Protein AF-A0A2G6QPA7-F1 (afdb_monomer_lite)

Radius of gyration: 35.83 Å; chains: 1; bounding box: 63×18×98 Å

Structure (mmCIF, N/CA/C/O backbone):
data_AF-A0A2G6QPA7-F1
#
_entry.id   AF-A0A2G6QPA7-F1
#
loop_
_atom_site.group_PDB
_atom_site.id
_atom_site.type_symbol
_atom_site.label_atom_id
_atom_site.label_alt_id
_atom_site.label_comp_id
_atom_site.label_asym_id
_atom_site.label_entity_id
_atom_site.label_seq_id
_atom_site.pdbx_PDB_ins_code
_atom_site.Cartn_x
_atom_site.Cartn_y
_atom_site.Cartn_z
_atom_site.occupancy
_atom_site.B_iso_or_equiv
_atom_site.auth_seq_id
_atom_site.auth_comp_id
_atom_site.auth_asym_id
_atom_site.auth_atom_id
_atom_site.pdbx_PDB_model_num
ATOM 1 N N . ASN A 1 1 ? 39.231 0.959 -60.968 1.00 66.06 1 ASN A N 1
ATOM 2 C CA . ASN A 1 1 ? 37.966 0.562 -61.627 1.00 66.06 1 ASN A CA 1
ATOM 3 C C . ASN A 1 1 ? 36.828 1.269 -60.895 1.00 66.06 1 ASN A C 1
ATOM 5 O O . ASN A 1 1 ? 36.212 0.696 -60.009 1.00 66.06 1 ASN A O 1
ATOM 9 N N . THR A 1 2 ? 36.615 2.545 -61.213 1.00 75.94 2 THR A N 1
ATOM 10 C CA . THR A 1 2 ? 35.846 3.532 -60.425 1.00 75.94 2 THR A CA 1
ATOM 11 C C . THR A 1 2 ? 34.369 3.171 -60.241 1.00 75.94 2 THR A C 1
ATOM 13 O O . THR A 1 2 ? 33.822 3.356 -59.159 1.00 75.94 2 THR A O 1
ATOM 16 N N . LYS A 1 3 ? 33.739 2.548 -61.247 1.00 79.75 3 LYS A N 1
ATOM 17 C CA . LYS A 1 3 ? 32.344 2.072 -61.156 1.00 79.75 3 LYS A CA 1
ATOM 18 C C . LYS A 1 3 ? 32.145 0.981 -60.098 1.00 79.75 3 LYS A C 1
ATOM 20 O O . LYS A 1 3 ? 31.093 0.917 -59.468 1.00 79.75 3 LYS A O 1
ATOM 25 N N . LYS A 1 4 ? 33.144 0.110 -59.898 1.00 81.50 4 LYS A N 1
ATOM 26 C CA . LYS A 1 4 ? 33.076 -0.960 -58.889 1.00 81.50 4 LYS A CA 1
ATOM 27 C C . LYS A 1 4 ? 33.113 -0.379 -57.472 1.00 81.50 4 LYS A C 1
ATOM 29 O O . LYS A 1 4 ? 32.382 -0.847 -56.605 1.00 81.50 4 LYS A O 1
ATOM 34 N N . ASP A 1 5 ? 33.906 0.670 -57.269 1.00 85.44 5 ASP A N 1
ATOM 35 C CA . ASP A 1 5 ? 34.021 1.364 -55.984 1.00 85.44 5 ASP A CA 1
ATOM 36 C C . ASP A 1 5 ? 32.749 2.166 -55.652 1.00 85.44 5 ASP A C 1
ATOM 38 O O . AS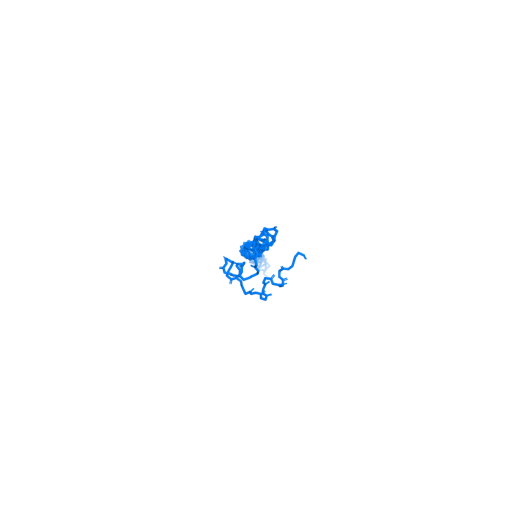P A 1 5 ? 32.285 2.148 -54.512 1.00 85.44 5 ASP A O 1
ATOM 42 N N . GLU A 1 6 ? 32.123 2.804 -56.647 1.00 89.81 6 GLU A N 1
ATOM 43 C CA . GLU A 1 6 ? 30.828 3.489 -56.495 1.00 89.81 6 GLU A CA 1
ATOM 44 C C . GLU A 1 6 ? 29.676 2.535 -56.155 1.00 89.81 6 GLU A C 1
ATOM 46 O O . GLU A 1 6 ? 28.847 2.845 -55.297 1.00 89.81 6 GLU A O 1
ATOM 51 N N . ASN A 1 7 ? 29.616 1.364 -56.794 1.00 91.75 7 ASN A N 1
ATOM 52 C CA . ASN A 1 7 ? 28.594 0.360 -56.487 1.00 91.75 7 ASN A CA 1
ATOM 53 C C . ASN A 1 7 ? 28.740 -0.163 -55.058 1.00 91.75 7 ASN A C 1
ATOM 55 O O . ASN A 1 7 ? 27.758 -0.208 -54.322 1.00 91.75 7 ASN A O 1
ATOM 59 N N . ARG A 1 8 ? 29.974 -0.438 -54.630 1.00 91.06 8 ARG A N 1
ATOM 60 C CA . ARG A 1 8 ? 30.251 -0.879 -53.263 1.00 91.06 8 ARG A CA 1
ATOM 61 C C . ARG 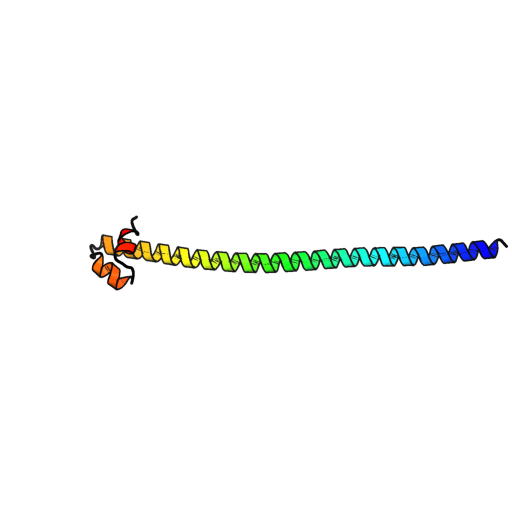A 1 8 ? 29.860 0.186 -52.230 1.00 91.06 8 ARG A C 1
ATOM 63 O O . ARG A 1 8 ? 29.290 -0.142 -51.197 1.00 91.06 8 ARG A O 1
ATOM 70 N N . ARG A 1 9 ? 30.099 1.474 -52.515 1.00 92.12 9 ARG A N 1
ATOM 71 C CA . ARG A 1 9 ? 29.625 2.588 -51.667 1.00 92.12 9 ARG A CA 1
ATOM 72 C C . ARG A 1 9 ? 28.099 2.640 -51.570 1.00 92.12 9 ARG A C 1
ATOM 74 O O . ARG A 1 9 ? 27.584 2.869 -50.481 1.00 92.12 9 ARG A O 1
ATOM 81 N N . ARG A 1 10 ? 27.380 2.426 -52.677 1.00 92.62 10 ARG A N 1
ATOM 82 C CA . ARG A 1 10 ? 25.907 2.380 -52.678 1.00 92.62 10 ARG A CA 1
ATOM 83 C C . ARG A 1 10 ? 25.362 1.214 -51.862 1.00 92.62 10 ARG A C 1
ATOM 85 O O . ARG A 1 10 ? 24.447 1.425 -51.075 1.00 92.62 10 ARG A O 1
ATOM 92 N N . GLU A 1 11 ? 25.953 0.032 -51.998 1.00 92.19 11 GLU A N 1
ATOM 93 C CA . GLU A 1 11 ? 25.589 -1.138 -51.189 1.00 92.19 11 GLU A CA 1
ATOM 94 C C . GLU A 1 11 ? 25.816 -0.883 -49.694 1.00 92.19 11 GLU A C 1
ATOM 96 O O . GLU A 1 11 ? 24.917 -1.128 -48.893 1.00 92.19 11 GLU A O 1
ATOM 101 N N . TYR A 1 12 ? 26.963 -0.306 -49.315 1.00 92.50 12 TYR A N 1
ATOM 102 C CA . TYR A 1 12 ? 27.220 0.069 -47.921 1.00 92.50 12 TYR A CA 1
ATOM 103 C C . TYR A 1 12 ? 26.219 1.099 -47.388 1.00 92.50 12 TYR A C 1
ATOM 105 O O . TYR A 1 12 ? 25.739 0.949 -46.268 1.00 92.50 12 TYR A O 1
ATOM 113 N N . MET A 1 13 ? 25.888 2.130 -48.173 1.00 94.00 13 MET A N 1
ATOM 114 C CA . MET A 1 13 ? 24.897 3.134 -47.766 1.00 94.00 13 MET A CA 1
ATOM 115 C C . MET A 1 13 ? 23.508 2.519 -47.575 1.00 94.00 13 MET A C 1
ATOM 117 O O . MET A 1 13 ? 22.835 2.855 -46.607 1.00 94.00 13 MET A O 1
ATOM 121 N N . LEU A 1 14 ? 23.106 1.597 -48.453 1.00 94.81 14 LEU A N 1
ATOM 122 C CA . LEU A 1 14 ? 21.819 0.910 -48.362 1.00 94.81 14 LEU A CA 1
ATOM 123 C C . LEU A 1 14 ? 21.738 0.001 -47.125 1.00 94.81 14 LEU A C 1
ATOM 125 O O . LEU A 1 14 ? 20.749 0.028 -46.397 1.00 94.81 14 LEU A O 1
ATOM 129 N N . ILE A 1 15 ? 22.786 -0.783 -46.857 1.00 94.31 15 ILE A N 1
ATOM 130 C CA . ILE A 1 15 ? 22.848 -1.624 -45.651 1.00 94.31 15 ILE A CA 1
ATOM 131 C C . ILE A 1 15 ? 22.805 -0.742 -44.399 1.00 94.31 15 ILE A C 1
ATOM 133 O O . ILE A 1 15 ? 22.010 -0.990 -43.496 1.00 9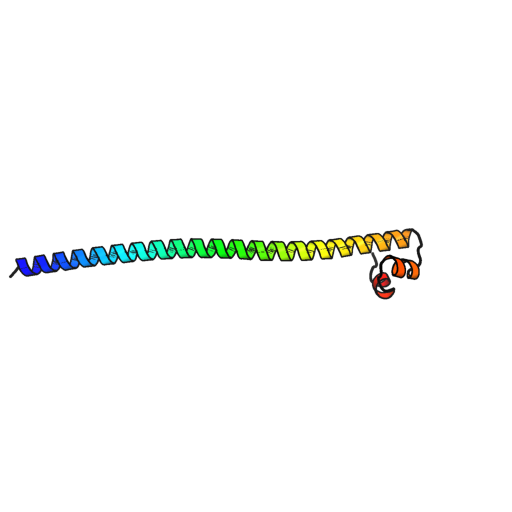4.31 15 ILE A O 1
ATOM 137 N N . SER A 1 16 ? 23.588 0.339 -44.378 1.00 94.19 16 SER A N 1
ATOM 138 C CA . SER A 1 16 ? 23.626 1.266 -43.246 1.00 94.19 16 SER A CA 1
ATOM 139 C C . SER A 1 16 ? 22.283 1.965 -43.001 1.00 94.19 16 SER A C 1
ATOM 141 O O . SER A 1 16 ? 21.918 2.172 -41.843 1.00 94.19 16 SER A O 1
ATOM 143 N N . SER A 1 17 ? 21.514 2.293 -44.050 1.00 95.00 17 SER A N 1
ATOM 144 C CA . SER A 1 17 ? 20.166 2.847 -43.871 1.00 95.00 17 SER A CA 1
ATOM 145 C C . SER A 1 17 ? 19.211 1.835 -43.245 1.00 95.00 17 SER A C 1
ATOM 147 O O . SER A 1 17 ? 18.509 2.184 -42.300 1.00 95.00 17 SER A O 1
ATOM 149 N N . PHE A 1 18 ? 19.239 0.574 -43.689 1.00 95.56 18 PHE A N 1
ATOM 150 C CA . PHE A 1 18 ? 18.407 -0.472 -43.087 1.00 95.56 18 PHE A CA 1
ATOM 151 C C . PHE A 1 18 ? 18.770 -0.731 -41.621 1.00 95.56 18 PHE A C 1
ATOM 153 O O . PHE A 1 18 ? 17.880 -0.878 -40.787 1.00 95.56 18 PHE A O 1
ATOM 160 N N . GLU A 1 19 ? 20.062 -0.747 -41.284 1.00 94.56 19 GLU A N 1
ATOM 161 C CA . GLU A 1 19 ? 20.518 -0.885 -39.895 1.00 94.56 19 GLU A CA 1
ATOM 162 C C . GLU A 1 19 ? 20.062 0.290 -39.020 1.00 94.56 19 GLU A C 1
ATOM 164 O O . GLU A 1 19 ? 19.647 0.088 -37.875 1.00 94.56 19 GLU A O 1
ATOM 169 N N . MET A 1 20 ? 20.112 1.518 -39.547 1.00 94.69 20 MET A N 1
ATOM 170 C CA . MET A 1 20 ? 19.617 2.700 -38.839 1.00 94.69 20 MET A CA 1
ATOM 171 C C . MET A 1 20 ? 18.109 2.643 -38.603 1.00 94.69 20 MET A C 1
ATOM 173 O O . MET A 1 20 ? 17.676 2.928 -37.483 1.00 94.69 20 MET A O 1
ATOM 177 N N . ASP A 1 21 ? 17.328 2.257 -39.609 1.00 96.38 21 ASP A N 1
ATOM 178 C CA . ASP A 1 21 ? 15.873 2.142 -39.491 1.00 96.38 21 ASP A CA 1
ATOM 179 C C . ASP A 1 21 ? 15.490 1.042 -38.497 1.00 96.38 21 ASP A C 1
ATOM 181 O O . ASP A 1 21 ? 14.753 1.303 -37.547 1.00 96.38 21 ASP A O 1
ATOM 185 N N . ALA A 1 22 ? 16.096 -0.144 -38.609 1.00 96.19 22 ALA A N 1
ATOM 186 C CA . ALA A 1 22 ? 15.869 -1.242 -37.670 1.00 96.19 22 ALA A CA 1
ATOM 187 C C . ALA A 1 22 ? 16.240 -0.856 -36.229 1.00 96.19 22 ALA A C 1
ATOM 189 O O . ALA A 1 22 ? 15.507 -1.161 -35.285 1.00 96.19 22 ALA A O 1
ATOM 190 N N . LYS A 1 23 ? 17.355 -0.139 -36.034 1.00 96.75 23 LYS A N 1
ATOM 191 C CA . LYS A 1 23 ? 17.749 0.368 -34.713 1.00 96.75 23 LYS A CA 1
ATOM 192 C C . LYS A 1 23 ? 16.748 1.393 -34.187 1.00 96.75 23 LYS A C 1
ATOM 194 O O . LYS A 1 23 ? 16.419 1.373 -33.000 1.00 96.75 23 LYS A O 1
ATOM 199 N N . ARG A 1 24 ? 16.278 2.300 -35.042 1.00 96.62 24 ARG A N 1
ATOM 200 C CA . ARG A 1 24 ? 15.295 3.323 -34.675 1.00 96.62 24 ARG A CA 1
ATOM 201 C C . ARG A 1 24 ? 13.972 2.688 -34.260 1.00 96.62 24 ARG A C 1
ATOM 203 O O . ARG A 1 24 ? 13.425 3.081 -33.228 1.00 96.62 24 ARG A O 1
ATOM 210 N N . ASP A 1 25 ? 13.499 1.710 -35.019 1.00 97.00 25 ASP A N 1
ATOM 211 C CA . ASP A 1 25 ? 12.263 0.989 -34.728 1.00 97.00 25 ASP A CA 1
ATOM 212 C C . ASP A 1 25 ? 12.401 0.165 -33.449 1.00 97.00 25 ASP A C 1
ATOM 214 O O . ASP A 1 25 ? 11.567 0.298 -32.554 1.00 97.00 25 ASP A O 1
ATOM 218 N N . GLY A 1 26 ? 13.514 -0.552 -33.273 1.00 97.81 26 GLY A N 1
ATOM 219 C CA . GLY A 1 26 ? 13.792 -1.291 -32.040 1.00 97.81 26 GLY A CA 1
ATOM 220 C C . GLY A 1 26 ? 13.838 -0.395 -30.796 1.00 97.81 26 GLY A C 1
ATOM 221 O O . GLY A 1 26 ? 13.267 -0.740 -29.761 1.00 97.81 26 GLY A O 1
ATOM 222 N N . ILE A 1 27 ? 14.452 0.793 -30.885 1.00 97.62 27 ILE A N 1
ATOM 223 C CA . ILE A 1 27 ? 14.444 1.775 -29.785 1.00 97.62 27 ILE A CA 1
ATOM 224 C C . ILE A 1 27 ? 13.019 2.268 -29.515 1.00 97.62 27 ILE A C 1
ATOM 226 O O . ILE A 1 27 ? 12.595 2.334 -28.359 1.00 97.62 27 ILE A O 1
ATOM 230 N N . LYS A 1 28 ? 12.267 2.612 -30.564 1.00 97.56 28 LYS A N 1
ATOM 231 C CA . LYS A 1 28 ? 10.896 3.118 -30.439 1.00 97.56 28 LYS A CA 1
ATOM 232 C C . LYS A 1 28 ? 9.969 2.081 -29.805 1.00 97.56 28 LYS A C 1
ATOM 234 O O . LYS A 1 28 ? 9.198 2.425 -28.905 1.00 97.56 28 LYS A O 1
ATOM 239 N N . GLU A 1 29 ? 10.050 0.830 -30.242 1.00 97.31 29 GLU A N 1
ATOM 240 C CA . GLU A 1 29 ? 9.288 -0.282 -29.676 1.00 97.31 29 GLU A CA 1
ATOM 241 C C . GLU A 1 29 ? 9.698 -0.557 -28.233 1.00 97.31 29 GLU A C 1
ATOM 243 O O . GLU A 1 29 ? 8.831 -0.624 -27.363 1.00 97.31 29 GLU A O 1
ATOM 248 N N . GLY A 1 30 ? 11.003 -0.625 -27.952 1.00 98.00 30 GLY A N 1
ATOM 249 C CA . GLY A 1 30 ? 11.521 -0.845 -26.602 1.00 98.00 30 GLY A CA 1
ATOM 250 C C . GLY A 1 30 ? 11.046 0.217 -25.609 1.00 98.00 30 GLY A C 1
ATOM 251 O O . GLY A 1 30 ? 10.558 -0.121 -24.531 1.00 98.00 30 GLY A O 1
ATOM 252 N N . ILE A 1 31 ? 11.101 1.498 -25.992 1.00 97.81 31 ILE A N 1
ATOM 253 C CA . ILE A 1 31 ? 10.579 2.605 -25.175 1.00 97.81 31 ILE A CA 1
ATOM 254 C C . ILE A 1 31 ? 9.066 2.468 -24.984 1.00 97.81 31 ILE A C 1
ATOM 256 O O . ILE A 1 31 ? 8.573 2.575 -23.862 1.00 97.81 31 ILE A O 1
ATOM 260 N N . THR A 1 32 ? 8.321 2.206 -26.061 1.00 97.62 32 THR A N 1
ATOM 261 C CA . THR A 1 32 ? 6.854 2.101 -26.006 1.00 97.62 32 THR A CA 1
ATOM 262 C C . THR A 1 32 ? 6.411 0.954 -25.098 1.00 97.62 32 THR A C 1
ATOM 264 O O . THR A 1 32 ? 5.535 1.134 -24.249 1.00 97.62 32 THR A O 1
ATOM 267 N N . LEU A 1 33 ? 7.032 -0.219 -25.241 1.00 97.50 33 LEU A N 1
ATOM 268 C CA . LEU A 1 33 ? 6.751 -1.396 -24.424 1.00 97.50 33 LEU A CA 1
ATOM 269 C C . LEU A 1 33 ? 7.155 -1.169 -22.968 1.00 97.50 33 LEU A C 1
ATOM 271 O O . LEU A 1 33 ? 6.347 -1.438 -22.080 1.00 97.50 33 LEU A O 1
ATOM 275 N N . GLY A 1 34 ? 8.349 -0.623 -22.727 1.00 98.00 34 GLY A N 1
ATOM 2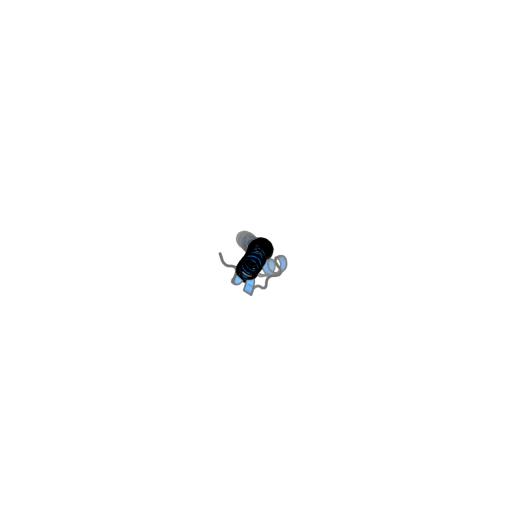76 C CA . GLY A 1 34 ? 8.843 -0.338 -21.382 1.00 98.00 34 GLY A CA 1
ATOM 277 C C . GLY A 1 34 ? 7.939 0.635 -20.624 1.00 98.00 34 GLY A C 1
ATOM 278 O O . GLY A 1 34 ? 7.549 0.356 -19.491 1.00 98.00 34 GLY A O 1
ATOM 279 N N . ILE A 1 35 ? 7.521 1.730 -21.268 1.00 97.69 35 ILE A N 1
ATOM 280 C CA . ILE A 1 35 ? 6.589 2.700 -20.673 1.00 97.69 35 ILE A CA 1
ATOM 281 C C . ILE A 1 35 ? 5.231 2.048 -20.402 1.00 97.69 35 ILE A C 1
ATOM 283 O O . ILE A 1 35 ? 4.705 2.160 -19.295 1.00 97.69 35 ILE A O 1
ATOM 287 N N . LYS A 1 36 ? 4.661 1.337 -21.384 1.00 97.06 36 LYS A N 1
ATOM 288 C CA . LYS A 1 36 ? 3.345 0.699 -21.236 1.00 97.06 36 LYS A CA 1
ATOM 289 C C . LYS A 1 36 ? 3.338 -0.328 -20.102 1.00 97.06 36 LYS A C 1
ATOM 291 O O . LYS A 1 36 ? 2.411 -0.334 -19.292 1.00 97.06 36 LYS A O 1
ATOM 296 N N . GLN A 1 37 ? 4.361 -1.178 -20.033 1.00 96.31 37 GLN A N 1
ATOM 297 C CA . GLN A 1 37 ? 4.496 -2.184 -18.981 1.00 96.31 37 GLN A CA 1
ATOM 298 C C . GLN A 1 37 ? 4.727 -1.535 -17.617 1.00 96.31 37 GLN A C 1
ATOM 300 O O . GLN A 1 37 ? 4.011 -1.867 -16.675 1.00 96.31 37 GLN A O 1
ATOM 305 N N . GLY A 1 38 ? 5.653 -0.576 -17.522 1.00 97.44 38 GLY A N 1
ATOM 306 C CA . GLY A 1 38 ? 5.963 0.114 -16.271 1.00 97.44 38 GLY A CA 1
ATOM 307 C C . GLY A 1 38 ? 4.753 0.843 -15.685 1.00 97.44 38 GLY A C 1
ATOM 308 O O . GLY A 1 38 ? 4.450 0.677 -14.505 1.00 97.44 38 GLY A O 1
ATOM 309 N N . ILE A 1 39 ? 4.001 1.575 -16.514 1.00 96.94 39 ILE A N 1
ATOM 310 C CA . ILE A 1 39 ? 2.768 2.252 -16.083 1.00 96.94 39 ILE A CA 1
ATOM 311 C C . ILE A 1 39 ? 1.715 1.231 -15.644 1.00 96.94 39 ILE A C 1
ATOM 313 O O . ILE A 1 39 ? 1.147 1.364 -14.561 1.00 96.94 39 ILE A O 1
ATOM 317 N N . SER A 1 40 ? 1.459 0.197 -16.453 1.00 96.19 40 SER A N 1
ATOM 318 C CA . SER A 1 40 ? 0.440 -0.808 -16.131 1.00 96.19 40 SER A CA 1
ATOM 319 C C . SER A 1 40 ? 0.755 -1.545 -14.829 1.00 96.19 40 SER A C 1
ATOM 321 O O . SER A 1 40 ? -0.141 -1.752 -14.010 1.00 96.19 40 SER A O 1
ATOM 323 N N . GLN A 1 41 ? 2.015 -1.936 -14.624 1.00 95.94 41 GLN A N 1
ATOM 324 C CA . GLN A 1 41 ? 2.450 -2.622 -13.410 1.00 95.94 41 GLN A CA 1
ATOM 325 C C . GLN A 1 41 ? 2.393 -1.691 -12.200 1.00 95.94 41 GLN A C 1
ATOM 327 O O . GLN A 1 41 ? 1.818 -2.070 -11.181 1.00 95.94 41 GLN A O 1
ATOM 332 N N . GLY A 1 42 ? 2.912 -0.466 -12.326 1.00 96.88 42 GLY A N 1
ATOM 333 C CA . GLY A 1 42 ? 2.909 0.518 -11.244 1.00 96.88 42 GLY A CA 1
ATOM 334 C C . GLY A 1 42 ? 1.497 0.868 -10.773 1.00 96.88 42 GLY A C 1
ATOM 335 O O . GLY A 1 42 ? 1.231 0.853 -9.572 1.00 96.88 42 GLY A O 1
ATOM 336 N N . ILE A 1 43 ? 0.563 1.098 -11.704 1.00 96.56 43 ILE A N 1
ATOM 337 C CA . ILE A 1 43 ? -0.846 1.364 -11.374 1.00 96.56 43 ILE A CA 1
ATOM 338 C C . ILE A 1 43 ? -1.482 0.142 -10.704 1.00 96.56 43 ILE A C 1
ATOM 340 O O . ILE A 1 43 ? -2.091 0.276 -9.644 1.00 96.56 43 ILE A O 1
ATOM 344 N N . SER A 1 44 ? -1.328 -1.052 -11.285 1.00 95.56 44 SER A N 1
ATOM 345 C CA . SER A 1 44 ? -1.939 -2.269 -10.739 1.00 95.56 44 SER A CA 1
ATOM 346 C C . SER A 1 44 ? -1.445 -2.570 -9.322 1.00 95.56 44 SER A C 1
ATOM 348 O O . SER A 1 44 ? -2.246 -2.905 -8.446 1.00 95.56 44 SER A O 1
ATOM 350 N N . GLN A 1 45 ? -0.138 -2.443 -9.081 1.00 95.31 45 GLN A N 1
ATOM 351 C CA . GLN A 1 45 ? 0.459 -2.672 -7.766 1.00 95.31 45 GLN A CA 1
ATOM 352 C C . GLN A 1 45 ? 0.032 -1.596 -6.768 1.00 95.31 45 GLN A C 1
ATOM 354 O O . GLN A 1 45 ? -0.435 -1.935 -5.681 1.00 95.31 45 GLN A O 1
ATOM 359 N N . GLY A 1 46 ? 0.119 -0.319 -7.154 1.00 96.50 46 GLY A N 1
ATOM 360 C CA . GLY A 1 46 ? -0.249 0.804 -6.294 1.00 96.50 46 GLY A CA 1
ATOM 361 C C . GLY A 1 46 ? -1.716 0.764 -5.864 1.00 96.50 46 GLY A C 1
ATOM 362 O O . GLY A 1 46 ? -2.010 0.920 -4.681 1.00 96.50 46 GLY A O 1
ATOM 363 N N . ILE A 1 47 ? -2.636 0.473 -6.792 1.00 96.31 47 ILE A N 1
ATOM 364 C CA . ILE A 1 47 ? -4.066 0.325 -6.481 1.00 96.31 47 ILE A CA 1
ATOM 365 C C . ILE A 1 47 ? -4.292 -0.858 -5.538 1.00 96.31 47 ILE A C 1
ATOM 367 O O . ILE A 1 47 ? -4.958 -0.706 -4.518 1.00 96.31 47 ILE A O 1
ATOM 371 N N . THR A 1 48 ? -3.725 -2.027 -5.846 1.00 95.38 48 THR A N 1
ATOM 372 C CA . THR A 1 48 ? -3.945 -3.239 -5.041 1.00 95.38 48 THR A CA 1
ATOM 373 C C . THR A 1 48 ? -3.446 -3.054 -3.610 1.00 95.38 48 THR A C 1
ATOM 375 O O . THR A 1 48 ? -4.167 -3.354 -2.655 1.00 95.38 48 THR A O 1
ATOM 378 N N . GLN A 1 49 ? -2.232 -2.524 -3.450 1.00 94.81 49 GLN A N 1
ATOM 379 C CA . GLN A 1 49 ? -1.642 -2.275 -2.137 1.00 94.81 49 GLN A CA 1
ATOM 380 C C . GLN A 1 49 ? -2.404 -1.183 -1.384 1.00 94.81 49 GLN A C 1
ATOM 382 O O . GLN A 1 49 ? -2.791 -1.397 -0.236 1.00 94.81 49 GLN A O 1
ATOM 387 N N . GLY A 1 50 ? -2.685 -0.054 -2.042 1.00 96.44 50 GLY A N 1
ATOM 388 C CA . GLY A 1 50 ? -3.391 1.073 -1.435 1.00 96.44 50 GLY A CA 1
ATOM 389 C C . GLY A 1 50 ? -4.798 0.707 -0.965 1.00 96.44 50 GLY A C 1
ATOM 390 O O . GLY A 1 50 ? -5.168 1.029 0.162 1.00 96.44 50 GLY A O 1
ATOM 391 N N . ILE A 1 51 ? -5.564 -0.025 -1.782 1.00 96.25 51 ILE A N 1
ATOM 392 C CA . ILE A 1 51 ? -6.908 -0.492 -1.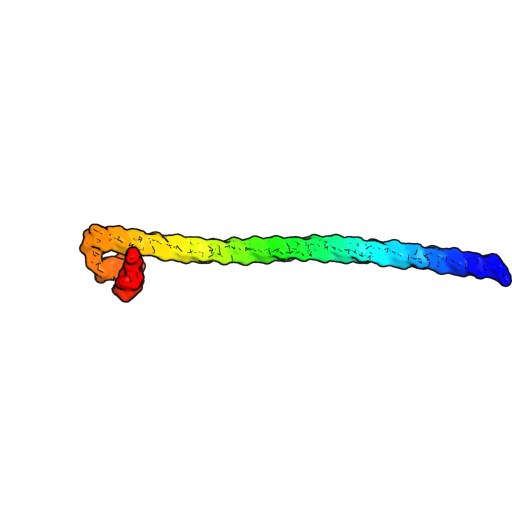411 1.00 96.25 51 ILE A CA 1
ATOM 393 C C . ILE A 1 51 ? -6.831 -1.488 -0.254 1.00 96.25 51 ILE A C 1
ATOM 395 O O . ILE A 1 51 ? -7.547 -1.328 0.731 1.00 96.25 51 ILE A O 1
ATOM 399 N N . THR A 1 52 ? -5.958 -2.495 -0.340 1.00 95.75 52 THR A N 1
ATOM 400 C CA . THR A 1 52 ? -5.846 -3.528 0.704 1.00 95.75 52 THR A CA 1
ATOM 401 C C . THR A 1 52 ? -5.472 -2.910 2.048 1.00 95.75 52 THR A C 1
ATOM 403 O O . THR A 1 52 ? -6.112 -3.184 3.066 1.00 95.75 52 THR A O 1
ATOM 406 N N . GLN A 1 53 ? -4.469 -2.031 2.049 1.00 95.38 53 GLN A N 1
ATOM 407 C CA . GLN A 1 53 ? -4.021 -1.348 3.254 1.00 95.38 53 GLN A CA 1
ATOM 408 C C . GLN A 1 53 ? -5.093 -0.394 3.789 1.00 95.38 53 GLN A C 1
ATOM 410 O O . GLN A 1 53 ? -5.399 -0.437 4.979 1.00 95.38 53 GLN A O 1
ATOM 415 N N . GLY A 1 54 ? -5.699 0.420 2.921 1.00 96.62 54 GLY A N 1
ATOM 416 C CA . GLY A 1 54 ? -6.734 1.377 3.308 1.00 96.62 54 GLY A CA 1
ATOM 417 C C . GLY A 1 54 ? -7.973 0.703 3.898 1.00 96.62 54 GLY A C 1
ATOM 418 O O . GLY A 1 54 ? -8.455 1.121 4.949 1.00 96.62 54 GLY A O 1
ATOM 419 N N . ILE A 1 55 ? -8.452 -0.382 3.280 1.00 96.69 55 ILE A N 1
ATOM 420 C CA . ILE A 1 55 ? -9.591 -1.158 3.792 1.00 96.69 55 ILE A CA 1
ATOM 421 C C . ILE A 1 55 ? -9.241 -1.808 5.133 1.00 96.69 55 ILE A C 1
ATOM 423 O O . ILE A 1 55 ? -10.005 -1.678 6.087 1.00 96.69 55 ILE A O 1
ATOM 427 N N . SER A 1 56 ? -8.090 -2.479 5.240 1.00 96.12 56 SER A N 1
ATOM 428 C CA . SER A 1 56 ? -7.688 -3.158 6.480 1.00 96.12 56 SER A CA 1
ATOM 429 C C . SER A 1 56 ? -7.537 -2.180 7.653 1.00 96.12 56 SER A C 1
ATOM 431 O O . SER A 1 56 ? -8.045 -2.435 8.752 1.00 96.12 56 SER A O 1
ATOM 433 N N . GLN A 1 57 ? -6.904 -1.028 7.409 1.00 96.06 57 GLN A N 1
ATOM 434 C CA . GLN A 1 57 ? -6.762 0.028 8.409 1.00 96.06 57 GLN A CA 1
ATOM 435 C C . GLN A 1 57 ? -8.118 0.638 8.771 1.00 96.06 57 GLN A C 1
ATOM 437 O O . GLN A 1 57 ? -8.425 0.757 9.956 1.00 96.06 57 GLN A O 1
ATOM 442 N N . GLY A 1 58 ? -8.948 0.964 7.777 1.00 97.12 58 GLY A N 1
ATOM 443 C CA . GLY A 1 58 ? -10.267 1.557 7.993 1.00 97.12 58 GLY A CA 1
ATOM 444 C C . GLY A 1 58 ? -11.209 0.648 8.784 1.00 97.12 58 GLY A C 1
ATOM 445 O O . GLY A 1 58 ? -11.856 1.109 9.722 1.00 97.12 58 GLY A O 1
ATOM 446 N N . ILE A 1 59 ? -11.238 -0.653 8.474 1.00 97.00 59 ILE A N 1
ATOM 447 C CA . ILE A 1 59 ? -12.032 -1.641 9.221 1.00 97.00 59 ILE A CA 1
ATOM 448 C C . ILE A 1 59 ? -11.539 -1.734 10.668 1.00 97.00 59 ILE A C 1
ATOM 450 O O . ILE A 1 59 ? -12.338 -1.613 11.594 1.00 97.00 59 ILE A O 1
ATOM 454 N N . THR A 1 60 ? -10.229 -1.893 10.878 1.00 95.19 60 THR A N 1
ATOM 455 C CA . THR A 1 60 ? -9.651 -2.009 12.228 1.00 95.19 60 THR A CA 1
ATOM 456 C C . THR A 1 60 ? -9.928 -0.764 13.071 1.00 95.19 60 THR A C 1
ATOM 458 O O . THR A 1 60 ? -10.367 -0.869 14.220 1.00 95.19 60 THR A O 1
ATOM 461 N N . GLN A 1 61 ? -9.718 0.426 12.501 1.00 94.69 61 GLN A N 1
ATOM 462 C CA . GLN A 1 61 ? -9.997 1.694 13.176 1.00 94.69 61 GLN A CA 1
ATOM 463 C C . GLN A 1 61 ? -11.490 1.847 13.476 1.00 94.69 61 GLN A C 1
ATOM 465 O O . GLN A 1 61 ? -11.846 2.205 14.597 1.00 94.69 61 GLN A O 1
ATOM 470 N N . GLY A 1 62 ? -12.358 1.523 12.516 1.00 95.88 62 GLY A N 1
ATOM 471 C CA . GLY A 1 62 ? -13.808 1.597 12.680 1.00 95.88 62 GLY A CA 1
ATOM 472 C C . GLY A 1 62 ? -14.326 0.675 13.784 1.00 95.88 62 GLY A C 1
ATOM 473 O O . GLY A 1 62 ? -15.068 1.126 14.656 1.00 95.88 62 GLY A O 1
ATOM 474 N N . ILE A 1 63 ? -13.883 -0.587 13.806 1.00 93.19 63 ILE A N 1
ATOM 475 C CA . ILE A 1 63 ? -14.232 -1.553 14.861 1.00 93.19 63 ILE A CA 1
ATOM 476 C C . ILE A 1 63 ? -13.747 -1.055 16.227 1.00 93.19 63 ILE A C 1
ATOM 478 O O . ILE A 1 63 ? -14.506 -1.078 17.197 1.00 93.19 63 ILE A O 1
ATOM 482 N N . THR A 1 64 ? -12.513 -0.554 16.307 1.00 90.88 64 THR A N 1
ATOM 483 C CA . THR A 1 64 ? -11.936 -0.050 17.564 1.00 90.88 64 THR A CA 1
ATOM 484 C C . THR A 1 64 ? -12.720 1.153 18.093 1.00 90.88 64 THR A C 1
ATOM 486 O O . THR A 1 64 ? -13.105 1.175 19.262 1.00 90.88 64 THR A O 1
ATOM 489 N N . GLN A 1 65 ? -13.032 2.127 17.233 1.00 92.56 65 GLN A N 1
ATOM 490 C CA . GLN A 1 65 ? -13.818 3.307 17.608 1.00 92.56 65 GLN A CA 1
ATOM 491 C C . GLN A 1 65 ? -15.250 2.941 18.014 1.00 92.56 65 GLN A C 1
ATOM 493 O O . GLN A 1 65 ? -15.766 3.466 19.002 1.00 92.56 65 GLN A O 1
ATOM 498 N N . ALA A 1 66 ? -15.895 2.024 17.287 1.00 92.88 66 ALA A N 1
ATOM 499 C CA . ALA A 1 66 ? -17.232 1.544 17.625 1.00 92.88 66 ALA A CA 1
ATOM 500 C C . ALA A 1 66 ? -17.251 0.826 18.983 1.00 92.88 66 ALA A C 1
ATOM 502 O O . ALA A 1 66 ? -18.156 1.050 19.792 1.00 92.88 66 ALA A O 1
ATOM 503 N N . THR A 1 67 ? -16.228 0.013 19.256 1.00 91.06 67 THR A N 1
ATOM 504 C CA . THR A 1 67 ? -16.062 -0.694 20.532 1.00 91.06 67 THR A CA 1
ATOM 505 C C . THR A 1 67 ? -15.866 0.295 21.677 1.00 91.06 67 THR A C 1
ATOM 507 O O . THR A 1 67 ? -16.596 0.234 22.666 1.00 91.06 67 THR A O 1
ATOM 510 N N . LEU A 1 68 ? -14.968 1.272 21.514 1.00 91.62 68 LEU A N 1
ATOM 511 C CA . LEU A 1 68 ? -14.725 2.322 22.505 1.00 91.62 68 LEU A CA 1
ATOM 512 C C . LEU A 1 68 ? -16.006 3.104 22.820 1.00 91.62 68 LEU A C 1
ATOM 514 O O . LEU A 1 68 ? -16.405 3.195 23.980 1.00 91.62 68 LEU A O 1
ATOM 518 N N . LYS A 1 69 ? -16.726 3.562 21.791 1.00 92.69 69 LYS A N 1
ATOM 519 C CA . LYS A 1 69 ? -17.998 4.281 21.961 1.00 92.69 69 LYS A CA 1
ATOM 520 C C . LYS A 1 69 ? -19.063 3.428 22.657 1.00 92.69 69 LYS A C 1
ATOM 522 O O . LYS A 1 69 ? -19.893 3.943 23.408 1.00 92.69 69 LYS A O 1
ATOM 527 N N . THR A 1 70 ? -19.071 2.121 22.405 1.00 91.88 70 THR A N 1
ATOM 528 C CA . THR A 1 70 ? -19.990 1.182 23.063 1.00 91.88 70 THR A CA 1
ATOM 529 C C . THR A 1 70 ? -19.669 1.061 24.552 1.00 91.88 70 THR A C 1
ATOM 531 O O . THR A 1 70 ? -20.568 1.239 25.377 1.00 91.88 70 THR A O 1
ATOM 534 N N . VAL A 1 71 ? -18.394 0.864 24.902 1.00 91.38 71 VAL A N 1
ATOM 535 C CA . VAL A 1 71 ? -17.915 0.803 26.294 1.00 91.38 71 VAL A CA 1
ATOM 536 C C . VAL A 1 71 ? -18.211 2.108 27.041 1.00 91.38 71 VAL A C 1
ATOM 538 O O . VAL A 1 71 ? -18.752 2.077 28.148 1.00 91.38 71 VAL A O 1
ATOM 541 N N . GLU A 1 72 ? -17.950 3.265 26.430 1.00 91.75 72 GLU A N 1
ATOM 542 C CA . GLU A 1 72 ? -18.275 4.577 27.009 1.00 91.75 72 GLU A CA 1
ATOM 543 C C . GLU A 1 72 ? -19.771 4.734 27.299 1.00 91.75 72 GLU A C 1
ATOM 545 O O . GLU A 1 72 ? -20.169 5.196 28.373 1.00 91.75 72 GLU A O 1
ATOM 550 N N . ASN A 1 73 ? -20.625 4.319 26.359 1.00 92.62 73 ASN A N 1
ATOM 551 C CA . ASN A 1 73 ? -22.072 4.375 26.539 1.00 92.62 73 ASN A CA 1
ATOM 552 C C . ASN A 1 73 ? -22.549 3.478 27.685 1.00 92.62 73 ASN A C 1
ATOM 554 O O . ASN A 1 73 ? -23.448 3.881 28.429 1.00 92.62 73 ASN A O 1
ATOM 558 N N . MET A 1 74 ? -21.957 2.294 27.844 1.00 92.69 74 MET A N 1
ATOM 559 C CA . MET A 1 74 ? -22.267 1.390 28.952 1.00 92.69 74 MET A CA 1
ATOM 560 C C . MET A 1 74 ? -21.815 1.976 30.295 1.00 92.69 74 MET A C 1
ATOM 562 O O . MET A 1 74 ? -22.611 2.034 31.234 1.00 92.69 74 MET A O 1
ATOM 566 N N . ARG A 1 75 ? -20.601 2.535 30.371 1.00 90.44 75 ARG A N 1
ATOM 567 C CA . ARG A 1 75 ? -20.122 3.230 31.579 1.00 90.44 75 ARG A CA 1
ATOM 568 C C . ARG A 1 75 ? -21.006 4.410 31.963 1.00 90.44 75 ARG A C 1
ATOM 570 O O . ARG A 1 75 ? -21.354 4.570 33.130 1.00 90.44 75 ARG A O 1
ATOM 577 N N . ARG A 1 76 ? -21.449 5.207 30.985 1.00 91.75 76 ARG A N 1
ATOM 578 C CA . ARG A 1 76 ? -22.382 6.322 31.220 1.00 91.75 76 ARG A CA 1
ATOM 579 C C . ARG A 1 76 ? -23.728 5.852 31.782 1.00 91.75 76 ARG A C 1
ATOM 581 O O . ARG A 1 76 ? -24.349 6.572 32.559 1.00 91.75 76 ARG A O 1
ATOM 588 N N . LYS A 1 77 ? -24.164 4.645 31.417 1.00 94.00 77 LYS A N 1
ATOM 589 C CA . LYS A 1 77 ? -25.354 3.985 31.975 1.00 94.00 77 LYS A CA 1
ATOM 590 C C . LYS A 1 77 ? -25.095 3.263 33.306 1.00 94.00 77 LYS A C 1
ATOM 592 O O . LYS A 1 77 ? -26.023 2.657 33.828 1.00 94.00 77 LYS A O 1
ATOM 597 N N . LYS A 1 78 ? -23.887 3.379 33.871 1.00 92.31 78 LYS A N 1
ATOM 598 C CA . LYS A 1 78 ? -23.456 2.759 35.134 1.00 92.31 78 LYS A CA 1
ATOM 599 C C . LYS A 1 78 ? -23.472 1.225 35.119 1.00 92.31 78 LYS A C 1
ATOM 601 O O . LYS A 1 78 ? -23.708 0.615 36.154 1.00 92.31 78 LYS A O 1
ATOM 606 N N . PHE A 1 79 ? -23.229 0.606 33.962 1.00 91.62 79 PHE A N 1
ATOM 607 C CA . PHE A 1 79 ? -22.918 -0.824 33.928 1.00 91.62 79 PHE A CA 1
ATOM 608 C C . PHE A 1 79 ? -21.545 -1.070 34.559 1.00 91.62 79 PHE A C 1
ATOM 610 O O . PHE A 1 79 ? -20.599 -0.332 34.275 1.00 91.62 79 PHE A O 1
ATOM 617 N N . ASP A 1 80 ? -21.440 -2.111 35.381 1.00 92.69 80 ASP A N 1
ATOM 618 C CA . ASP A 1 80 ? -20.170 -2.545 35.958 1.00 92.69 80 ASP A CA 1
ATOM 619 C C . ASP A 1 80 ? -19.238 -3.120 34.885 1.00 92.69 80 ASP A C 1
ATOM 621 O O . ASP A 1 80 ? -19.687 -3.760 33.929 1.00 92.69 80 ASP A O 1
ATOM 625 N N . ASP A 1 81 ? -17.925 -2.967 35.080 1.00 89.38 81 ASP A N 1
ATOM 626 C CA . ASP A 1 81 ? -16.904 -3.461 34.142 1.00 89.38 81 ASP A CA 1
ATOM 627 C C . ASP A 1 81 ? -17.021 -4.983 33.893 1.00 89.38 81 ASP A C 1
ATOM 629 O O . ASP A 1 81 ? -16.666 -5.457 32.816 1.00 89.38 81 ASP A O 1
ATOM 633 N N . SER A 1 82 ? -17.581 -5.747 34.843 1.00 92.50 82 SER A N 1
ATOM 634 C CA . SER A 1 82 ? -17.881 -7.178 34.669 1.00 92.50 82 SER A CA 1
ATOM 635 C C . SER A 1 82 ? -18.964 -7.429 33.614 1.00 92.50 82 SER A C 1
ATOM 637 O O . SER A 1 82 ? -18.811 -8.322 32.787 1.00 92.50 82 SER A O 1
ATOM 639 N N . ILE A 1 83 ? -20.041 -6.636 33.613 1.00 92.62 83 ILE A N 1
ATOM 640 C CA . ILE A 1 83 ? -21.130 -6.761 32.629 1.00 92.62 83 ILE A CA 1
ATOM 641 C C . ILE A 1 83 ? -20.649 -6.265 31.262 1.00 92.62 83 ILE A C 1
ATOM 643 O O . ILE A 1 83 ? -20.960 -6.855 30.231 1.00 92.62 83 ILE A O 1
ATOM 647 N N . ILE A 1 84 ? -19.846 -5.197 31.238 1.00 91.88 84 ILE A N 1
ATOM 648 C CA . ILE A 1 84 ? -19.238 -4.702 29.995 1.00 91.88 84 ILE A CA 1
ATOM 649 C C . ILE A 1 84 ? -18.331 -5.778 29.384 1.00 91.88 84 ILE A C 1
ATOM 651 O O . ILE A 1 84 ? -18.374 -5.986 28.171 1.00 91.88 84 ILE A O 1
ATOM 655 N N . SER A 1 85 ? -17.554 -6.486 30.209 1.00 93.38 85 SER A N 1
ATOM 656 C CA . SER A 1 85 ? -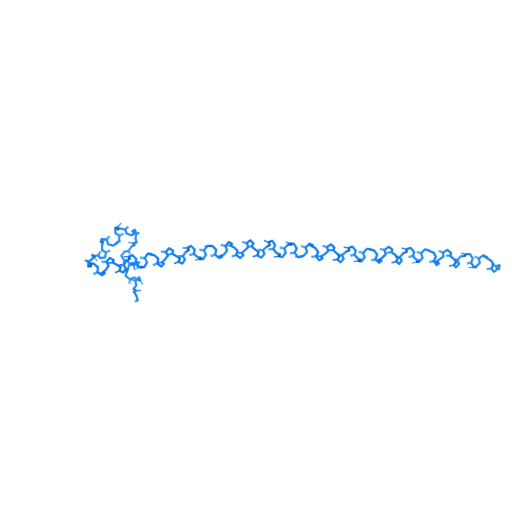16.707 -7.610 29.787 1.00 93.38 85 SER A CA 1
ATOM 657 C C . SER A 1 85 ? -17.525 -8.734 29.159 1.00 93.38 85 SER A C 1
ATOM 659 O O . SER A 1 85 ? -17.206 -9.177 28.058 1.00 93.38 85 SER A O 1
ATOM 661 N N . GLU A 1 86 ? -18.634 -9.112 29.791 1.00 93.19 86 GLU A N 1
ATOM 662 C CA . GLU A 1 86 ? -19.540 -10.140 29.277 1.00 93.19 86 GLU A CA 1
ATOM 663 C C . GLU A 1 86 ? -20.174 -9.750 27.931 1.00 93.19 86 GLU A C 1
ATOM 665 O O . GLU A 1 86 ? -20.202 -10.557 27.005 1.00 93.19 86 GLU A O 1
ATOM 670 N N . ILE A 1 87 ? -20.639 -8.504 27.784 1.00 90.69 87 ILE A N 1
ATOM 671 C CA . ILE A 1 87 ? -21.326 -8.057 26.561 1.00 90.69 87 ILE A CA 1
ATOM 672 C C . ILE A 1 87 ? -20.350 -7.841 25.398 1.00 90.69 87 ILE A C 1
ATOM 674 O O . ILE A 1 87 ? -20.670 -8.145 24.250 1.00 90.69 87 ILE A O 1
ATOM 678 N N . THR A 1 88 ? -19.184 -7.255 25.670 1.00 89.94 88 THR A N 1
ATOM 679 C CA . THR A 1 88 ? -18.220 -6.879 24.620 1.00 89.94 88 THR A CA 1
ATOM 680 C C . THR A 1 88 ? -17.238 -7.996 24.280 1.00 89.94 88 THR A C 1
ATOM 682 O O . THR A 1 88 ? -16.568 -7.913 23.253 1.00 89.94 88 THR A O 1
ATOM 685 N N . GLY A 1 89 ? -17.131 -9.022 25.131 1.00 90.62 89 GLY A N 1
ATOM 686 C CA . GLY A 1 89 ? -16.128 -10.082 25.016 1.00 90.62 89 GLY A CA 1
ATOM 687 C C . GLY A 1 89 ? -14.700 -9.624 25.335 1.00 90.62 89 GLY A C 1
ATOM 688 O O . GLY A 1 89 ? -13.763 -10.403 25.182 1.00 90.62 89 GLY A O 1
ATOM 689 N N . LEU A 1 90 ? -14.521 -8.372 25.766 1.00 91.06 90 LEU A N 1
ATOM 690 C CA . LEU A 1 90 ? -13.235 -7.831 26.185 1.00 91.06 90 LEU A CA 1
ATOM 691 C C . LEU A 1 90 ? -12.921 -8.255 27.613 1.00 91.06 90 LEU A C 1
ATOM 693 O O . LEU A 1 90 ? -13.801 -8.311 28.471 1.00 91.06 90 LEU A O 1
ATOM 697 N N . SER A 1 91 ? -11.647 -8.464 27.908 1.00 92.88 91 SER A N 1
ATOM 698 C CA . SER A 1 91 ? -11.187 -8.620 29.281 1.00 92.88 91 SER A CA 1
ATOM 699 C C . SER A 1 91 ? -11.377 -7.326 30.079 1.00 92.88 91 SER A C 1
ATOM 701 O O . SER A 1 91 ? -11.337 -6.210 29.553 1.00 92.88 91 SER A O 1
ATOM 703 N N . ILE A 1 92 ? -11.510 -7.469 31.397 1.00 89.50 92 ILE A N 1
ATOM 704 C CA . ILE A 1 92 ? -11.585 -6.329 32.322 1.00 89.50 92 ILE A CA 1
ATOM 705 C C . ILE A 1 92 ? -10.363 -5.406 32.156 1.00 89.50 92 ILE A C 1
ATOM 707 O O . ILE A 1 92 ? -10.484 -4.185 32.242 1.00 89.50 92 ILE A O 1
ATOM 711 N N . GLU A 1 93 ? -9.185 -5.965 31.874 1.00 89.75 93 GLU A N 1
ATOM 712 C CA . GLU A 1 93 ? -7.964 -5.187 31.654 1.00 89.75 93 GLU A CA 1
ATOM 713 C C . GLU A 1 93 ? -8.008 -4.378 30.349 1.00 89.75 93 GLU A C 1
ATOM 715 O O . GLU A 1 93 ? -7.574 -3.226 30.329 1.00 89.75 93 GLU A O 1
ATOM 720 N N . GLU A 1 94 ? -8.576 -4.922 29.271 1.00 89.94 94 GLU A N 1
ATOM 721 C CA . GLU A 1 94 ? -8.814 -4.170 28.030 1.00 89.94 94 GLU A CA 1
ATOM 722 C C . GLU A 1 94 ? -9.825 -3.043 28.249 1.00 89.94 94 GLU A C 1
ATOM 724 O O . GLU A 1 94 ? -9.579 -1.909 27.843 1.00 89.94 94 GLU A O 1
ATOM 729 N N . ILE A 1 95 ? -10.907 -3.305 28.983 1.00 89.19 95 ILE A N 1
ATOM 730 C CA . ILE A 1 95 ? -11.916 -2.294 29.336 1.00 89.19 95 ILE A CA 1
ATOM 731 C C . ILE A 1 95 ? -11.318 -1.174 30.196 1.00 89.19 95 ILE A C 1
ATOM 733 O O . ILE A 1 95 ? -11.646 0.001 30.016 1.00 89.19 95 ILE A O 1
ATOM 737 N N . LYS A 1 96 ? -10.409 -1.493 31.122 1.00 86.56 96 LYS A N 1
ATOM 738 C CA . LYS A 1 96 ? -9.691 -0.485 31.923 1.00 86.56 96 LYS A CA 1
ATOM 739 C C . LYS A 1 96 ? -8.698 0.338 31.102 1.00 86.56 96 LYS A C 1
ATOM 741 O O . LYS A 1 96 ? -8.472 1.500 31.442 1.00 86.56 96 LYS A O 1
ATOM 746 N N . LYS A 1 97 ? -8.097 -0.249 30.061 1.00 86.94 97 LYS A N 1
ATOM 747 C CA . LYS A 1 97 ? -7.198 0.445 29.119 1.00 86.94 97 LYS A CA 1
ATOM 748 C C . LYS A 1 97 ? -7.961 1.330 28.138 1.00 86.94 97 LYS A C 1
ATOM 750 O O . LYS A 1 97 ? -7.439 2.364 27.734 1.00 86.94 97 LYS A O 1
ATOM 755 N N . LEU A 1 98 ? -9.192 0.954 27.802 1.00 81.31 98 LEU A N 1
ATOM 756 C CA . LEU A 1 98 ? -10.149 1.779 27.071 1.00 81.31 98 LEU A CA 1
ATOM 757 C C . LEU A 1 98 ? -10.673 2.877 28.009 1.00 81.31 98 LEU A C 1
ATOM 759 O O . LEU A 1 98 ? -11.757 2.784 28.590 1.00 81.31 98 LEU A O 1
ATOM 763 N N . LYS A 1 99 ? -9.857 3.907 28.222 1.00 60.50 99 LYS A N 1
ATOM 764 C CA . LYS A 1 99 ? -10.303 5.177 28.801 1.00 60.50 99 LYS A CA 1
ATOM 765 C C . LYS A 1 99 ? -10.586 6.170 27.666 1.00 60.50 99 LYS A C 1
ATOM 767 O O . LYS A 1 99 ? -9.899 6.084 26.648 1.00 60.50 99 LYS A O 1
ATOM 772 N N . PRO A 1 100 ? -11.568 7.073 27.826 1.00 56.91 100 PRO A N 1
ATOM 773 C CA . PRO A 1 100 ? -11.564 8.320 27.068 1.00 56.91 100 PRO A CA 1
ATOM 774 C C . PRO A 1 100 ? -10.289 9.126 27.351 1.00 56.91 100 PRO A C 1
ATOM 776 O O . PRO A 1 100 ? -9.764 9.025 28.489 1.00 56.91 100 PRO A O 1
#

Foldseek 3Di:
DVVVVVVVVVVVVVVVVVVVVVVVVVVVVVVVVCVVVVVVVCVVVCVVVVVVVVVVVVVVVVVVVVLLVVLVVCVVVVDDLVVNCVVSVDDSVVSVVSDD

Sequence (100 aa):
NTKKDENRRREYMLISSFEMDAKRDGIKEGITLGIKQGISQGISQGITQGITQGISQGITQGITQATLKTVENMRRKKFDDSIISEITGLSIEEIKKLKP

pLDDT: mean 92.41, std 6.81, range [56.91, 98.0]

Secondary structure (DSSP, 8-state):
-HHHHHHHHHHHHHHHHHHHHHHHHHHHHHHHHHHHHHHHHHHHHHHHHHHHHHHHHHHHHHHHHHHHHHHHHHHHTT--HHHHHHHH---HHHHHH---